Protein AF-A0A926TS58-F1 (afdb_monomer_lite)

Structure (mmCIF, N/CA/C/O backbone):
data_AF-A0A926TS58-F1
#
_entry.id   AF-A0A926TS58-F1
#
loop_
_atom_site.group_PDB
_atom_site.id
_atom_site.type_symbol
_atom_site.label_atom_id
_atom_site.label_alt_id
_atom_site.label_comp_id
_atom_site.labe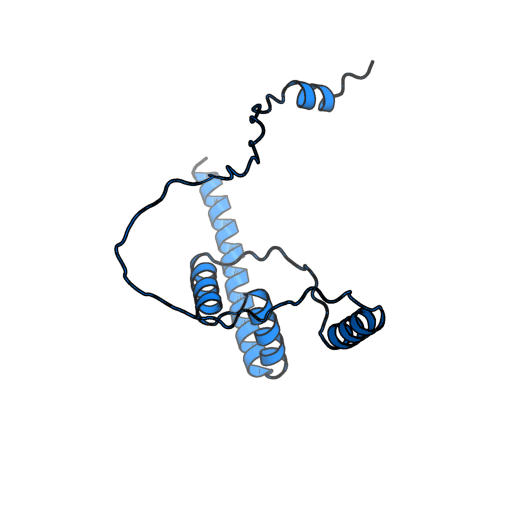l_asym_id
_atom_site.label_entity_id
_atom_site.label_seq_id
_atom_site.pdbx_PDB_ins_code
_atom_site.Cartn_x
_atom_site.Cartn_y
_atom_site.Cartn_z
_atom_site.occupancy
_atom_site.B_iso_or_equiv
_atom_site.auth_seq_id
_atom_site.auth_comp_id
_atom_site.auth_asym_id
_atom_site.auth_atom_id
_atom_site.pdbx_PDB_model_num
ATOM 1 N N . MET A 1 1 ? -1.164 45.182 -27.960 1.00 47.38 1 MET A N 1
ATOM 2 C CA . MET A 1 1 ? -1.627 44.040 -28.774 1.00 47.38 1 MET A CA 1
ATOM 3 C C . MET A 1 1 ? -0.739 42.850 -28.453 1.00 47.38 1 MET A C 1
ATOM 5 O O . MET A 1 1 ? 0.342 42.738 -29.009 1.00 47.38 1 MET A O 1
ATOM 9 N N . SER A 1 2 ? -1.126 42.043 -27.469 1.00 51.88 2 SER A N 1
ATOM 10 C CA . SER A 1 2 ? -0.376 40.856 -27.046 1.00 51.88 2 SER A CA 1
ATOM 11 C C . SER A 1 2 ? -1.211 39.634 -27.388 1.00 51.88 2 SER A C 1
ATOM 13 O O . SER A 1 2 ? -2.118 39.268 -26.645 1.00 51.88 2 SER A O 1
ATOM 15 N N . ASP A 1 3 ? -0.929 39.063 -28.553 1.00 60.56 3 ASP A N 1
ATOM 16 C CA . ASP A 1 3 ? -1.561 37.847 -29.048 1.00 60.56 3 ASP A CA 1
ATOM 17 C C . ASP A 1 3 ? -0.975 36.662 -28.260 1.00 60.56 3 ASP A C 1
ATOM 19 O O . ASP A 1 3 ? 0.087 36.125 -28.583 1.00 60.56 3 ASP A O 1
ATOM 23 N N . SER A 1 4 ? -1.590 36.357 -27.114 1.00 74.50 4 SER A N 1
ATOM 24 C CA . SER A 1 4 ? -1.089 35.357 -26.175 1.00 74.50 4 SER A CA 1
ATOM 25 C C . SER A 1 4 ? -1.332 33.961 -26.734 1.00 74.50 4 SER A C 1
ATOM 27 O O . SER A 1 4 ? -2.444 33.617 -27.132 1.00 74.50 4 SER A O 1
ATOM 29 N N . VAL A 1 5 ? -0.302 33.113 -26.710 1.00 72.50 5 VAL A N 1
ATOM 30 C CA . VAL A 1 5 ? -0.366 31.690 -27.101 1.00 72.50 5 VAL A CA 1
ATOM 31 C C . VAL A 1 5 ? -1.546 30.965 -26.429 1.00 72.50 5 VAL A C 1
ATOM 33 O O . VAL A 1 5 ? -2.135 30.052 -27.007 1.00 72.50 5 VAL A O 1
ATOM 36 N N . LEU A 1 6 ? -1.951 31.418 -25.239 1.00 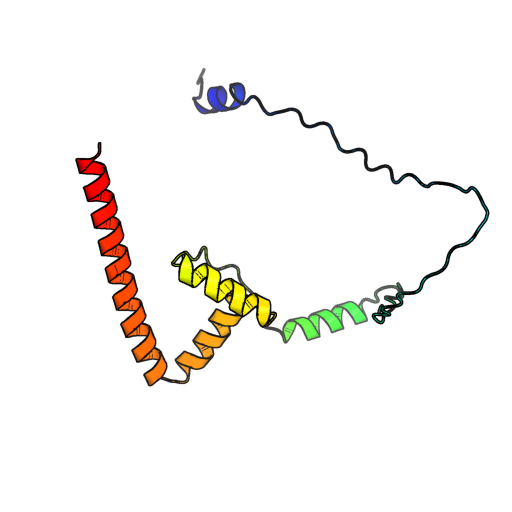71.06 6 LEU A N 1
ATOM 37 C CA . LEU A 1 6 ? -3.101 30.894 -24.505 1.00 71.06 6 LEU A CA 1
ATOM 38 C C . LEU A 1 6 ? -4.447 31.158 -25.198 1.00 71.06 6 LEU A C 1
ATOM 40 O O . LEU A 1 6 ? -5.337 30.309 -25.124 1.00 71.06 6 LEU A O 1
ATOM 44 N N . ASP A 1 7 ? -4.600 32.276 -25.904 1.00 75.75 7 ASP A N 1
ATOM 45 C CA . ASP A 1 7 ? -5.838 32.605 -26.616 1.00 75.75 7 ASP A CA 1
ATOM 46 C C . ASP A 1 7 ? -5.996 31.753 -27.879 1.00 75.75 7 ASP A C 1
ATOM 48 O O . ASP A 1 7 ? -7.089 31.251 -28.152 1.00 75.75 7 ASP A O 1
ATOM 52 N N . ARG A 1 8 ? -4.887 31.433 -28.558 1.00 71.12 8 ARG A N 1
ATOM 53 C CA . ARG A 1 8 ? -4.872 30.477 -29.682 1.00 71.12 8 ARG A CA 1
ATOM 54 C C . ARG A 1 8 ? -5.257 29.061 -29.244 1.00 71.12 8 ARG A C 1
ATOM 56 O O . ARG A 1 8 ? -5.980 28.363 -29.950 1.00 71.12 8 ARG A O 1
ATOM 63 N N . ILE A 1 9 ? -4.840 28.638 -28.048 1.00 70.88 9 ILE A N 1
ATOM 64 C CA . ILE A 1 9 ? -5.210 27.326 -27.485 1.00 70.88 9 ILE A CA 1
ATOM 65 C C . ILE A 1 9 ? -6.698 27.279 -27.103 1.00 70.88 9 ILE A C 1
ATOM 67 O O . ILE A 1 9 ? -7.339 26.236 -27.238 1.00 70.88 9 ILE A O 1
ATOM 71 N N . ARG A 1 10 ? -7.274 28.397 -26.643 1.00 73.56 10 ARG A N 1
ATOM 72 C CA . ARG A 1 10 ? -8.712 28.491 -26.341 1.00 73.56 10 ARG A CA 1
ATOM 73 C C . ARG A 1 10 ? -9.564 28.463 -27.608 1.00 73.56 10 ARG A C 1
ATOM 75 O O . ARG A 1 10 ? -10.586 27.785 -27.606 1.00 73.56 10 ARG A O 1
ATOM 82 N N . GLN A 1 11 ? -9.129 29.140 -28.670 1.00 71.81 11 GLN A N 1
ATOM 83 C CA . GLN A 1 11 ? -9.834 29.180 -29.956 1.00 71.81 11 GLN A CA 1
ATOM 84 C C . GLN A 1 11 ? -9.796 27.835 -30.698 1.00 71.81 11 GLN A C 1
ATOM 86 O O . GLN A 1 11 ? -10.790 27.445 -31.299 1.00 71.81 11 GLN A O 1
ATOM 91 N N . ASN A 1 12 ? -8.704 27.071 -30.582 1.00 66.94 12 ASN A N 1
ATOM 92 C CA . ASN A 1 12 ? -8.567 25.757 -31.226 1.00 66.94 12 ASN A CA 1
ATOM 93 C C . ASN A 1 12 ? -9.264 24.598 -30.482 1.00 66.94 12 ASN A C 1
ATOM 95 O O . ASN A 1 12 ? -9.140 23.440 -30.881 1.00 66.94 12 ASN A O 1
ATOM 99 N N . ARG A 1 13 ? -10.007 24.862 -29.398 1.00 71.62 13 ARG A N 1
ATOM 100 C CA . ARG A 1 13 ? -10.771 23.823 -28.691 1.00 71.62 13 ARG A CA 1
ATOM 101 C C . ARG A 1 13 ? -12.119 23.575 -29.369 1.00 71.62 13 ARG A C 1
ATOM 103 O O . ARG A 1 13 ? -13.117 24.197 -29.021 1.00 71.62 13 ARG A O 1
ATOM 110 N N . GLN A 1 14 ? -12.173 22.581 -30.251 1.00 74.25 14 GLN A N 1
ATOM 111 C CA . GLN A 1 14 ? -13.436 21.968 -30.666 1.00 74.25 14 GLN A CA 1
ATOM 112 C C . GLN A 1 14 ? -13.949 21.065 -29.539 1.00 74.25 14 GLN A C 1
ATOM 114 O O . GLN A 1 14 ? -13.546 19.910 -29.408 1.00 74.25 14 GLN A O 1
ATOM 119 N N . ARG A 1 15 ? -14.793 21.612 -28.658 1.00 71.94 15 ARG A N 1
ATOM 120 C CA . ARG A 1 15 ? -15.488 20.805 -27.649 1.00 71.94 15 ARG A CA 1
ATOM 121 C C . ARG A 1 15 ? -16.679 20.107 -28.314 1.00 71.94 15 ARG A C 1
ATOM 123 O O . ARG A 1 15 ? -17.502 20.805 -28.903 1.00 71.94 15 ARG A O 1
ATOM 130 N N . PRO A 1 16 ? -16.812 18.776 -28.202 1.00 75.06 16 PRO A N 1
ATOM 131 C CA . PRO A 1 16 ? -18.013 18.078 -28.641 1.00 75.06 16 PRO A CA 1
ATOM 132 C C . PRO A 1 16 ? -19.236 18.645 -27.911 1.00 75.06 16 PRO A C 1
ATOM 134 O O . PRO A 1 16 ? -19.244 18.716 -26.679 1.00 75.06 16 PRO A O 1
ATOM 137 N N . ALA A 1 17 ? -20.249 19.074 -28.662 1.00 78.06 17 ALA A N 1
ATOM 138 C CA . ALA A 1 17 ? -21.508 19.536 -28.094 1.00 78.06 17 ALA A CA 1
ATOM 139 C C . ALA A 1 17 ? -22.324 18.313 -27.662 1.00 78.06 17 ALA A C 1
ATOM 141 O O . ALA A 1 17 ? -22.838 17.570 -28.496 1.00 78.06 17 ALA A O 1
ATOM 142 N N . VAL A 1 18 ? -22.392 18.077 -26.352 1.00 79.88 18 VAL A N 1
ATOM 143 C CA . VAL A 1 18 ? -23.194 16.989 -25.786 1.00 79.88 18 VAL A CA 1
ATOM 144 C C . VAL A 1 18 ? -24.613 17.513 -25.555 1.00 79.88 18 VAL A C 1
ATOM 146 O O . VAL A 1 18 ? -24.763 18.522 -24.860 1.00 79.88 18 VAL A O 1
ATOM 149 N N . PRO A 1 19 ? -25.651 16.870 -26.116 1.00 82.44 19 PRO A N 1
ATOM 150 C CA . PRO A 1 19 ? -27.030 17.243 -25.836 1.00 82.44 19 PRO A CA 1
ATOM 151 C C . PRO A 1 19 ? -27.344 17.034 -24.350 1.00 82.44 19 PRO A C 1
ATOM 153 O O . PRO A 1 19 ? -26.907 16.059 -23.734 1.00 82.44 19 PRO A O 1
ATOM 156 N N . ALA A 1 20 ? -28.095 17.967 -23.766 1.00 81.00 20 ALA A N 1
ATOM 157 C CA . ALA A 1 20 ? -28.539 17.857 -22.384 1.00 81.00 20 ALA A CA 1
ATOM 158 C C . ALA A 1 20 ? -29.455 16.633 -22.223 1.00 81.00 20 ALA A C 1
ATOM 160 O O . ALA A 1 20 ? -30.308 16.373 -23.071 1.00 81.00 20 ALA A O 1
ATOM 161 N N . ARG A 1 21 ? -29.264 15.870 -21.141 1.00 79.44 21 ARG A N 1
ATOM 162 C CA . ARG A 1 21 ? -30.147 14.747 -20.808 1.00 79.44 21 ARG A CA 1
ATOM 163 C C . ARG A 1 21 ? -31.515 15.275 -20.399 1.00 79.44 21 ARG A C 1
ATOM 165 O O . ARG A 1 21 ? -31.603 16.123 -19.511 1.00 79.44 21 ARG A O 1
ATOM 172 N N . ASP A 1 22 ? -32.552 14.706 -20.996 1.00 78.06 22 ASP A N 1
ATOM 173 C CA . ASP A 1 22 ? -33.918 14.892 -20.531 1.00 78.06 22 ASP A CA 1
ATOM 174 C C . ASP A 1 22 ? -34.097 14.129 -19.209 1.00 78.06 22 ASP A C 1
ATOM 176 O O . ASP A 1 22 ? -33.883 12.918 -19.149 1.00 78.06 22 ASP A O 1
ATOM 180 N N . ASN A 1 23 ? -34.423 14.845 -18.130 1.00 65.69 23 ASN A N 1
ATOM 181 C CA . ASN A 1 23 ? -34.629 14.275 -16.788 1.00 65.69 23 ASN A CA 1
ATOM 182 C C . ASN A 1 23 ? -36.117 14.037 -16.483 1.00 65.69 23 ASN A C 1
ATOM 184 O O . ASN A 1 23 ? -36.515 13.936 -15.323 1.00 65.69 23 ASN A O 1
ATOM 188 N N . THR A 1 24 ? -36.968 13.973 -17.508 1.00 72.69 24 THR A N 1
ATOM 189 C CA . THR A 1 24 ? -38.396 13.731 -17.313 1.00 72.69 24 THR A CA 1
ATOM 190 C C . THR A 1 24 ? -38.629 12.268 -16.941 1.00 72.69 24 THR A C 1
ATOM 192 O O . THR A 1 24 ? -38.516 11.370 -17.776 1.00 72.69 24 THR A O 1
ATOM 195 N N . LEU A 1 25 ? -38.977 12.026 -15.678 1.00 62.75 25 LEU A N 1
ATOM 196 C CA . LEU A 1 25 ? -39.525 10.752 -15.225 1.00 62.75 25 LEU A CA 1
ATOM 197 C C . LEU A 1 25 ? -40.902 10.580 -15.876 1.00 62.75 25 LEU A C 1
ATOM 199 O O . LEU A 1 25 ? -41.835 11.326 -15.579 1.00 62.75 25 LEU A O 1
ATOM 203 N N . ILE A 1 26 ? -41.031 9.624 -16.796 1.00 61.25 26 ILE A N 1
ATOM 204 C CA . ILE A 1 26 ? -42.325 9.264 -17.378 1.00 61.25 26 ILE A CA 1
ATOM 205 C C . ILE A 1 26 ? -43.173 8.653 -16.256 1.00 61.25 26 ILE A C 1
ATOM 207 O O . ILE A 1 26 ? -43.031 7.474 -15.931 1.00 61.25 26 ILE A O 1
ATOM 211 N N . SER A 1 27 ? -44.073 9.444 -15.673 1.00 59.53 27 SER A N 1
ATOM 212 C CA . SER A 1 27 ? -45.182 8.933 -14.866 1.00 59.53 27 SER A CA 1
ATOM 213 C C . SER A 1 27 ? -46.151 8.212 -15.796 1.00 59.53 27 SER A C 1
ATOM 215 O O . SER A 1 27 ? -47.067 8.808 -16.362 1.00 59.53 27 SER A O 1
ATOM 217 N N . ARG A 1 28 ? -45.912 6.916 -16.007 1.00 51.41 28 ARG A N 1
ATOM 218 C CA . ARG A 1 28 ? -46.810 6.046 -16.764 1.00 51.41 28 ARG A CA 1
ATOM 219 C C . ARG A 1 28 ? -48.084 5.821 -15.951 1.00 51.41 28 ARG A C 1
ATOM 221 O O . ARG A 1 28 ? -48.136 4.946 -15.092 1.00 51.41 28 ARG A O 1
ATOM 228 N N . VAL A 1 29 ? -49.111 6.619 -16.225 1.00 45.53 29 VAL A N 1
ATOM 229 C CA . VAL A 1 29 ? -50.465 6.410 -15.706 1.00 45.53 29 VAL A CA 1
ATOM 230 C C . VAL A 1 29 ? -51.139 5.282 -16.500 1.00 45.53 29 VAL A C 1
ATOM 232 O O . VAL A 1 29 ? -51.390 5.417 -17.690 1.00 45.53 29 VAL A O 1
ATOM 235 N N . GLN A 1 30 ? -51.358 4.173 -15.785 1.00 44.19 30 GLN A N 1
ATOM 236 C CA . GLN A 1 30 ? -52.462 3.199 -15.837 1.00 44.19 30 GLN A CA 1
ATOM 237 C C . GLN A 1 30 ? -52.890 2.567 -17.176 1.00 44.19 30 GLN A C 1
ATOM 239 O O . GLN A 1 30 ? -53.522 3.196 -18.018 1.00 44.19 30 GLN A O 1
ATOM 244 N N . GLN A 1 31 ? -52.737 1.238 -17.245 1.00 34.09 31 GLN A N 1
ATOM 245 C CA . GLN A 1 31 ? -53.719 0.345 -17.873 1.00 34.09 31 GLN A CA 1
ATOM 246 C C . GLN A 1 31 ? -53.806 -0.980 -17.065 1.00 34.09 31 GLN A C 1
ATOM 248 O O . GLN A 1 31 ? -52.753 -1.450 -16.626 1.00 34.09 31 GLN A O 1
ATOM 253 N N . PRO A 1 32 ? -55.009 -1.545 -16.799 1.00 46.00 32 PRO A N 1
ATOM 254 C CA . PRO A 1 32 ? -55.216 -2.629 -15.824 1.00 46.00 32 PRO A CA 1
ATOM 255 C C . PRO A 1 32 ? -55.335 -4.056 -16.424 1.00 46.00 32 PRO A C 1
ATOM 257 O O . PRO A 1 32 ? -55.639 -4.200 -17.604 1.00 46.00 32 PRO A O 1
ATOM 260 N N . GLU A 1 33 ? -55.174 -5.052 -15.526 1.00 36.28 33 GLU A N 1
ATOM 261 C CA . GLU A 1 33 ? -55.465 -6.517 -15.591 1.00 36.28 33 GLU A CA 1
ATOM 262 C C . GLU A 1 33 ? -54.482 -7.424 -16.374 1.00 36.28 33 GLU A C 1
ATOM 264 O O . GLU A 1 33 ? -54.172 -7.139 -17.521 1.00 36.28 33 GLU A O 1
ATOM 269 N N . ALA A 1 34 ? -53.984 -8.596 -15.941 1.00 42.31 34 ALA A N 1
ATOM 270 C CA . ALA A 1 34 ? -53.813 -9.376 -14.697 1.00 42.31 34 ALA A CA 1
ATOM 271 C C . ALA A 1 34 ? -52.891 -10.599 -15.079 1.00 42.31 34 ALA A C 1
ATOM 273 O O . ALA A 1 34 ? -52.357 -10.617 -16.186 1.00 42.31 34 ALA A O 1
ATOM 274 N N . PRO A 1 35 ? -52.705 -11.660 -14.266 1.00 45.53 35 PRO A N 1
ATOM 275 C CA . PRO A 1 35 ? -51.628 -11.863 -13.294 1.00 45.53 35 PRO A CA 1
ATOM 276 C C . PRO A 1 35 ? -50.641 -12.996 -13.665 1.00 45.53 35 PRO A C 1
ATOM 278 O O . PRO A 1 35 ? -51.075 -14.059 -14.099 1.00 45.53 35 PRO A O 1
ATOM 281 N N . GLN A 1 36 ? -49.342 -12.851 -13.366 1.00 39.06 36 GLN A N 1
ATOM 282 C CA . GLN A 1 36 ? -48.456 -14.002 -13.104 1.00 39.06 36 GLN A CA 1
ATOM 283 C C . GLN A 1 36 ? -47.459 -13.671 -11.986 1.00 39.06 36 GLN A C 1
ATOM 285 O O . GLN A 1 36 ? -46.558 -12.850 -12.132 1.00 39.06 36 GLN A O 1
ATOM 290 N N . SER A 1 37 ? -47.697 -14.312 -10.847 1.00 44.06 37 SER A N 1
ATOM 291 C CA . SER A 1 37 ? -46.836 -14.430 -9.673 1.00 44.06 37 SER A CA 1
ATOM 292 C C . SER A 1 37 ? -45.486 -15.060 -10.011 1.00 44.06 37 SER A C 1
ATOM 294 O O . SER A 1 37 ? -45.473 -16.022 -10.772 1.00 44.06 37 SER A O 1
ATOM 296 N N . LEU A 1 38 ? -44.409 -14.609 -9.361 1.00 40.28 38 LEU A N 1
ATOM 297 C CA . LEU A 1 38 ? -43.500 -15.460 -8.579 1.00 40.28 38 LEU A CA 1
ATOM 298 C C . LEU A 1 38 ? -42.612 -14.577 -7.681 1.00 40.28 38 LEU A C 1
ATOM 300 O O . LEU A 1 38 ? -41.951 -13.650 -8.145 1.00 40.28 38 LEU A O 1
ATOM 304 N N . ASP A 1 39 ? -42.659 -14.892 -6.389 1.00 39.88 39 ASP A N 1
ATOM 305 C CA . ASP A 1 39 ? -41.905 -14.315 -5.277 1.00 39.88 39 ASP A CA 1
ATOM 306 C C . ASP A 1 39 ? -40.383 -14.413 -5.440 1.00 39.88 39 ASP A C 1
ATOM 308 O O . ASP A 1 39 ? -39.858 -15.501 -5.669 1.00 39.88 39 ASP A O 1
ATOM 312 N N . VAL A 1 40 ? -39.680 -13.313 -5.147 1.00 41.53 40 VAL A N 1
ATOM 313 C CA . VAL A 1 40 ? -38.446 -13.330 -4.340 1.00 41.53 40 VAL A CA 1
ATOM 314 C C . VAL A 1 40 ? -38.474 -12.094 -3.438 1.00 41.53 40 VAL A C 1
ATOM 316 O O . VAL A 1 40 ? -38.085 -10.996 -3.831 1.00 41.53 40 VAL A O 1
ATOM 319 N N . VAL A 1 41 ? -38.988 -12.278 -2.223 1.00 43.38 41 VAL A N 1
ATOM 320 C CA . VAL A 1 41 ? -38.873 -11.317 -1.124 1.00 43.38 41 VAL A CA 1
ATOM 321 C C . VAL A 1 41 ? -37.516 -11.543 -0.460 1.00 43.38 41 VAL A C 1
ATOM 323 O O . VAL A 1 41 ? -37.350 -12.484 0.309 1.00 43.38 41 VAL A O 1
ATOM 326 N N . GLU A 1 42 ? -36.543 -10.679 -0.745 1.00 43.06 42 GLU A N 1
ATOM 327 C CA . GLU A 1 42 ? -35.409 -10.452 0.155 1.00 43.06 42 GLU A CA 1
ATOM 328 C C . GLU A 1 42 ? -35.667 -9.130 0.883 1.00 43.06 42 GLU A C 1
ATOM 330 O O . GLU A 1 42 ? -35.262 -8.047 0.463 1.00 43.06 42 GLU A O 1
ATOM 335 N N . THR A 1 43 ? -36.441 -9.220 1.964 1.00 38.25 43 THR A N 1
ATOM 336 C CA . THR A 1 43 ? -36.607 -8.154 2.953 1.00 38.25 43 THR A CA 1
ATOM 337 C C . THR A 1 43 ? -35.270 -7.901 3.642 1.00 38.25 43 THR A C 1
ATOM 339 O O . THR A 1 43 ? -34.949 -8.525 4.653 1.00 38.25 43 THR A O 1
ATOM 342 N N . LEU A 1 44 ? -34.501 -6.947 3.124 1.00 45.00 44 LEU A N 1
ATOM 343 C CA . LEU A 1 44 ? -33.682 -6.111 3.992 1.00 45.00 44 LEU A CA 1
ATOM 344 C C . LEU A 1 44 ? -34.647 -5.276 4.845 1.00 45.00 44 LEU A C 1
ATOM 346 O O . LEU A 1 44 ? -35.595 -4.718 4.287 1.00 45.00 44 LEU A O 1
ATOM 350 N N . PRO A 1 45 ? -34.459 -5.163 6.170 1.00 42.09 45 PRO A N 1
ATOM 351 C CA . PRO A 1 45 ? -35.169 -4.148 6.921 1.00 42.09 45 PRO A CA 1
ATOM 352 C C . PRO A 1 45 ? -34.661 -2.791 6.427 1.00 42.09 45 PRO A C 1
ATOM 354 O O . PRO A 1 45 ? -33.604 -2.316 6.839 1.00 42.09 45 PRO A O 1
ATOM 357 N N . GLU A 1 46 ? -35.411 -2.179 5.509 1.00 38.41 46 GLU A N 1
ATOM 358 C CA . GLU A 1 46 ? -35.426 -0.734 5.349 1.00 38.41 46 GLU A CA 1
ATOM 359 C C . GLU A 1 46 ? -35.732 -0.173 6.734 1.00 38.41 46 GLU A C 1
ATOM 361 O O . GLU A 1 46 ? -36.867 -0.216 7.215 1.00 38.41 46 GLU A O 1
ATOM 366 N N . ALA A 1 47 ? -34.689 0.305 7.411 1.00 43.19 47 ALA A N 1
ATOM 367 C CA . ALA A 1 47 ? -34.864 1.238 8.498 1.00 43.19 47 ALA A CA 1
ATOM 368 C C . ALA A 1 47 ? -35.670 2.392 7.906 1.00 43.19 47 ALA A C 1
ATOM 370 O O . ALA A 1 47 ? -35.159 3.176 7.106 1.00 43.19 47 ALA A O 1
ATOM 371 N N . GLN A 1 48 ? -36.958 2.419 8.241 1.00 43.97 48 GLN A N 1
ATOM 372 C CA . GLN A 1 48 ? -37.856 3.516 7.955 1.00 43.97 48 GLN A CA 1
ATOM 373 C C . GLN A 1 48 ? -37.205 4.767 8.527 1.00 43.97 48 GLN A C 1
ATOM 375 O O . GLN A 1 48 ? -37.303 5.050 9.722 1.00 43.97 48 GLN A O 1
ATOM 380 N N . VAL A 1 49 ? -36.522 5.519 7.668 1.00 45.62 49 VAL A N 1
ATOM 381 C CA . VAL A 1 49 ? -36.141 6.892 7.960 1.00 45.62 49 VAL A CA 1
ATOM 382 C C . VAL A 1 49 ? -37.447 7.670 7.874 1.00 45.62 49 VAL A C 1
ATOM 384 O O . VAL A 1 49 ? -37.781 8.283 6.863 1.00 45.62 49 VAL A O 1
ATOM 387 N N . SER A 1 50 ? -38.261 7.540 8.922 1.00 47.91 50 SER A N 1
ATOM 388 C CA . SER A 1 50 ? -39.355 8.457 9.175 1.00 47.91 50 SER A CA 1
ATOM 389 C C . SER A 1 50 ? -38.734 9.843 9.137 1.00 47.91 50 SER A C 1
ATOM 391 O O . SER A 1 50 ? -37.850 10.149 9.937 1.00 47.91 50 SER A O 1
ATOM 393 N N . ALA A 1 51 ? -39.160 10.652 8.171 1.00 49.59 51 ALA A N 1
ATOM 394 C CA . ALA A 1 51 ? -38.818 12.059 8.066 1.00 49.59 51 ALA A CA 1
ATOM 395 C C . ALA A 1 51 ? -39.463 12.817 9.241 1.00 49.59 51 ALA A C 1
ATOM 397 O O . ALA A 1 51 ? -40.428 13.559 9.077 1.00 49.59 51 ALA A O 1
ATOM 398 N N . ALA A 1 52 ? -38.969 12.570 10.452 1.00 56.03 52 ALA A N 1
ATOM 399 C CA . ALA A 1 52 ? -39.194 13.433 11.592 1.00 56.03 52 ALA A CA 1
ATOM 400 C C . ALA A 1 52 ? -38.391 14.724 11.363 1.00 56.03 52 ALA A C 1
ATOM 402 O O . ALA A 1 52 ? -37.294 14.668 10.794 1.00 56.03 52 ALA A O 1
ATOM 403 N N . PRO A 1 53 ? -38.908 15.894 11.770 1.00 54.00 53 PRO A N 1
ATOM 404 C CA . PRO A 1 53 ? -38.141 17.126 11.684 1.00 54.00 53 PRO A CA 1
ATOM 405 C C . PRO A 1 53 ? -36.862 16.954 12.511 1.00 54.00 53 PRO A C 1
ATOM 407 O O . PRO A 1 53 ? -36.935 16.675 13.706 1.00 54.00 53 PRO A O 1
ATOM 410 N N . LEU A 1 54 ? -35.701 17.085 11.862 1.00 61.16 54 LEU A N 1
ATOM 411 C CA . LEU A 1 54 ? -34.391 17.089 12.511 1.00 61.16 54 LEU A CA 1
ATOM 412 C C . LEU A 1 54 ? -34.381 18.233 13.534 1.00 61.16 54 LEU A C 1
ATOM 414 O O . LEU A 1 54 ? -34.278 19.403 13.165 1.00 61.16 54 LEU A O 1
ATOM 418 N N . THR A 1 55 ? -34.569 17.913 14.812 1.00 71.12 55 THR A N 1
ATOM 419 C CA . THR A 1 55 ? -34.435 18.882 15.900 1.00 71.12 55 THR A CA 1
ATOM 420 C C . THR A 1 55 ? -32.954 19.212 16.082 1.00 71.12 55 THR A C 1
ATOM 422 O O . THR A 1 55 ? -32.089 18.375 15.824 1.00 71.12 55 THR A O 1
ATOM 425 N N . ASN A 1 56 ? -32.640 20.437 16.517 1.00 73.06 56 ASN A N 1
ATOM 426 C CA . ASN A 1 56 ? -31.249 20.853 16.748 1.00 73.06 56 ASN A CA 1
ATOM 427 C C . ASN A 1 56 ? -30.512 19.918 17.727 1.00 73.06 56 ASN A C 1
ATOM 429 O O . ASN A 1 56 ? -29.314 19.705 17.563 1.00 73.06 56 ASN A O 1
ATOM 433 N N . ASP A 1 57 ? -31.236 19.304 18.667 1.00 78.81 57 ASP A N 1
ATOM 434 C CA . ASP A 1 57 ? -30.686 18.339 19.625 1.00 78.81 57 ASP A CA 1
ATOM 435 C C . ASP A 1 57 ? -30.129 17.082 18.930 1.00 78.81 57 ASP A C 1
ATOM 437 O O . ASP A 1 57 ? -29.011 16.665 19.215 1.00 78.81 57 ASP A O 1
ATOM 441 N N . ALA A 1 58 ? -30.829 16.545 17.922 1.00 89.06 58 ALA A N 1
ATOM 442 C CA . ALA A 1 58 ? -30.359 15.377 17.170 1.00 89.06 58 ALA A CA 1
ATOM 443 C C . ALA A 1 58 ? -29.083 15.668 16.355 1.00 89.06 58 ALA A C 1
ATOM 445 O O . ALA A 1 58 ? -28.277 14.7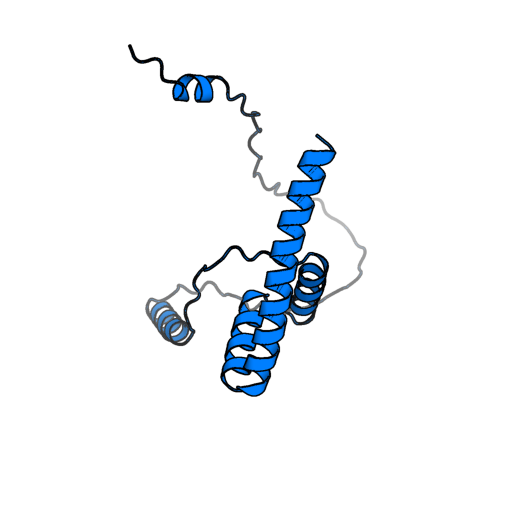76 16.101 1.00 89.06 58 ALA A O 1
ATOM 446 N N . LEU A 1 59 ? -28.888 16.919 15.929 1.00 89.06 59 LEU A N 1
ATOM 447 C CA . LEU A 1 59 ? -27.707 17.336 15.175 1.00 89.06 59 LEU A CA 1
ATOM 448 C C . LEU A 1 59 ? -26.474 17.422 16.090 1.00 89.06 59 LEU A C 1
ATOM 450 O O . LEU A 1 59 ? -25.391 16.970 15.713 1.00 89.06 59 LEU A O 1
ATOM 454 N N . GLU A 1 60 ? -26.634 17.971 17.293 1.00 90.88 60 GLU A N 1
ATOM 455 C CA . GLU A 1 60 ? -25.551 18.048 18.278 1.00 90.88 60 GLU A CA 1
ATOM 456 C C . GLU A 1 60 ? -25.141 16.660 18.793 1.00 90.88 60 GLU A C 1
ATOM 458 O O . GLU A 1 60 ? -23.942 16.386 18.888 1.00 90.88 60 GLU A O 1
ATOM 463 N N . ASP A 1 61 ? -26.094 15.745 18.991 1.00 91.69 61 ASP A N 1
ATOM 464 C CA . ASP A 1 61 ? -25.799 14.351 19.346 1.00 91.69 61 ASP A CA 1
ATOM 465 C C . ASP A 1 61 ? -24.968 13.645 18.255 1.00 91.69 61 ASP A C 1
ATOM 467 O O . ASP A 1 61 ? -23.944 13.020 18.549 1.00 91.69 61 ASP A O 1
ATOM 471 N N . LEU A 1 62 ? -25.328 13.817 16.976 1.00 92.81 62 LEU A N 1
ATOM 472 C CA . LEU A 1 62 ? -24.575 13.253 15.845 1.00 92.81 62 LEU A CA 1
ATOM 473 C C . LEU A 1 62 ? -23.158 13.833 15.729 1.00 92.81 62 LEU A C 1
ATOM 475 O O . LEU A 1 62 ? -22.211 13.101 15.435 1.00 92.81 62 LEU A O 1
ATOM 479 N N . LYS A 1 63 ? -22.977 15.138 15.976 1.00 91.94 63 LYS A N 1
ATOM 480 C CA . LYS A 1 63 ? -21.642 15.760 16.024 1.00 91.94 63 LYS A CA 1
ATOM 481 C C . LYS A 1 63 ? -20.803 15.203 17.172 1.00 91.94 63 LYS A C 1
ATOM 483 O O . LYS A 1 63 ? -19.611 14.955 16.985 1.00 91.94 63 LYS A O 1
ATOM 488 N N . ALA A 1 64 ? -21.410 15.003 18.342 1.00 92.50 64 ALA A N 1
ATOM 489 C CA . ALA A 1 64 ? -20.732 14.452 19.508 1.00 92.50 64 ALA A CA 1
ATOM 490 C C . ALA A 1 64 ? -20.296 12.993 19.289 1.00 92.50 64 ALA A C 1
ATOM 492 O O . ALA A 1 64 ? -19.238 12.588 19.771 1.00 92.50 64 ALA A O 1
ATOM 493 N N . GLU A 1 65 ? -21.074 12.198 18.550 1.00 92.50 65 GLU A N 1
ATOM 494 C CA . GLU A 1 65 ? -20.668 10.851 18.139 1.00 92.50 65 GLU A CA 1
ATOM 495 C C . GLU A 1 65 ? -19.570 10.863 17.079 1.00 92.50 65 GLU A C 1
ATOM 497 O O . GLU A 1 65 ? -18.581 10.143 17.225 1.00 92.50 65 GLU A O 1
ATOM 502 N N . LEU A 1 66 ? -19.694 11.716 16.059 1.00 89.38 66 LEU A N 1
ATOM 503 C CA . LEU A 1 66 ? -18.687 11.847 15.009 1.00 89.38 66 LEU A CA 1
ATOM 504 C C . LEU A 1 66 ? -17.320 12.244 15.581 1.00 89.38 66 LEU A C 1
ATOM 506 O O . LEU A 1 66 ? -16.307 11.697 15.160 1.00 89.38 66 LEU A O 1
ATOM 510 N N . ALA A 1 67 ? -17.289 13.120 16.589 1.00 92.19 67 ALA A N 1
ATOM 511 C CA . ALA A 1 67 ? -16.059 13.547 17.259 1.00 92.19 67 ALA A CA 1
ATOM 512 C C . ALA A 1 67 ? -15.284 12.405 17.951 1.00 92.19 67 ALA A C 1
ATOM 514 O O . ALA A 1 67 ? -14.113 12.575 18.290 1.00 92.19 67 ALA A O 1
ATOM 515 N N . LYS A 1 68 ? -15.909 11.240 18.174 1.00 95.50 68 LYS A N 1
ATOM 516 C CA . LYS A 1 68 ? -15.244 10.047 18.728 1.00 95.50 68 LYS A CA 1
ATOM 517 C C . L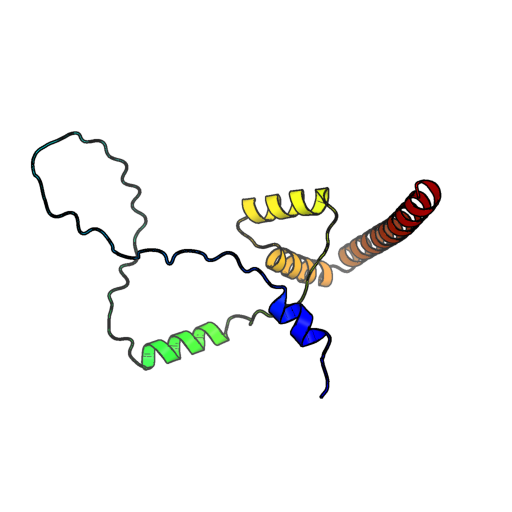YS A 1 68 ? -14.498 9.248 17.656 1.00 95.50 68 LYS A C 1
ATOM 519 O O . LYS A 1 68 ? -13.657 8.418 17.998 1.00 95.50 68 LYS A O 1
ATOM 524 N N . ILE A 1 69 ? -14.823 9.456 16.380 1.00 93.25 69 ILE A N 1
ATOM 525 C CA . ILE A 1 69 ? -14.261 8.719 15.249 1.00 93.25 69 ILE A CA 1
ATOM 526 C C . ILE A 1 69 ? -13.083 9.524 14.679 1.00 93.25 69 ILE A C 1
ATOM 528 O O . ILE A 1 69 ? -13.237 10.718 14.422 1.00 93.25 69 ILE A O 1
ATOM 532 N N . PRO A 1 70 ? -11.906 8.908 14.459 1.00 91.19 70 PRO A N 1
ATOM 533 C CA . PRO A 1 70 ? -10.774 9.601 13.855 1.00 91.19 70 PRO A CA 1
ATOM 534 C C . PRO A 1 70 ? -11.111 10.170 12.472 1.00 91.19 70 PRO A C 1
ATOM 536 O O . PRO A 1 70 ? -11.676 9.479 11.623 1.00 91.19 70 PRO A O 1
ATOM 539 N N . GLU A 1 71 ? -10.725 11.422 12.228 1.00 91.31 71 GLU A N 1
ATOM 540 C CA . GLU A 1 71 ? -10.905 12.062 10.925 1.00 91.31 71 GLU A CA 1
ATOM 541 C C . GLU A 1 71 ? -9.958 11.475 9.867 1.00 91.31 71 GLU A C 1
ATOM 543 O O . GLU A 1 71 ? -8.780 11.213 10.121 1.00 91.31 71 GLU A O 1
ATOM 548 N N . THR A 1 72 ? -10.459 11.321 8.640 1.00 89.19 72 THR A N 1
ATOM 549 C CA . THR A 1 72 ? -9.689 10.784 7.509 1.00 89.19 72 THR A CA 1
ATOM 550 C C . THR A 1 72 ? -9.150 11.898 6.612 1.00 89.19 72 THR A C 1
ATOM 552 O O . THR A 1 72 ? -9.900 12.793 6.223 1.00 89.19 72 THR A O 1
ATOM 555 N N . ASN A 1 73 ? -7.887 11.798 6.186 1.00 86.69 73 ASN A N 1
ATOM 556 C CA . ASN A 1 73 ? -7.253 12.749 5.267 1.00 86.69 73 ASN A CA 1
ATOM 557 C C . ASN A 1 73 ? -6.817 12.077 3.959 1.00 86.69 73 ASN A C 1
ATOM 559 O O . ASN A 1 73 ? -6.283 10.970 3.952 1.00 86.69 73 ASN A O 1
ATOM 563 N N . ARG A 1 74 ? -6.979 12.773 2.826 1.00 83.88 74 ARG A N 1
ATOM 564 C CA . ARG A 1 74 ? -6.482 12.292 1.525 1.00 83.88 74 ARG A CA 1
ATOM 565 C C . ARG A 1 74 ? -4.982 12.552 1.416 1.00 83.88 74 ARG A C 1
ATOM 567 O O . ARG A 1 74 ? -4.581 13.705 1.286 1.00 83.88 74 ARG A O 1
ATOM 574 N N . HIS A 1 75 ? -4.163 11.500 1.444 1.00 68.31 75 HIS A N 1
ATOM 575 C CA . HIS A 1 75 ? -2.709 11.669 1.518 1.00 68.31 75 HIS A CA 1
ATOM 576 C C . HIS A 1 75 ? -1.919 11.309 0.248 1.00 68.31 75 HIS A C 1
ATOM 578 O O . HIS A 1 75 ? -0.873 11.916 0.031 1.00 68.31 75 HIS A O 1
ATOM 584 N N . SER A 1 76 ? -2.333 10.364 -0.613 1.00 71.12 76 SER A N 1
ATOM 585 C CA . SER A 1 76 ? -1.395 9.924 -1.666 1.00 71.12 76 SER A CA 1
ATOM 586 C C . SER A 1 76 ? -1.979 9.274 -2.922 1.00 71.12 76 SER A C 1
ATOM 588 O O . SER A 1 76 ? -3.013 8.616 -2.901 1.00 71.12 76 SER A O 1
ATOM 590 N N . ALA A 1 77 ? -1.237 9.445 -4.023 1.00 84.25 77 ALA A N 1
ATOM 591 C CA . ALA A 1 77 ? -1.331 8.641 -5.236 1.00 84.25 77 ALA A CA 1
ATOM 592 C C . ALA A 1 77 ? -0.260 7.535 -5.174 1.00 84.25 77 ALA A C 1
ATOM 594 O O . ALA A 1 77 ? 0.891 7.744 -5.562 1.00 84.25 77 ALA A O 1
ATOM 595 N N . ILE A 1 78 ? -0.618 6.375 -4.618 1.00 89.19 78 ILE A N 1
ATOM 596 C CA . ILE A 1 78 ? 0.292 5.229 -4.461 1.00 89.19 78 ILE A CA 1
ATOM 597 C C . ILE A 1 78 ? 0.368 4.448 -5.775 1.00 89.19 78 ILE A C 1
ATOM 599 O O . ILE A 1 78 ? -0.654 4.144 -6.384 1.00 89.19 78 ILE A O 1
ATOM 603 N N . VAL A 1 79 ? 1.584 4.084 -6.198 1.00 93.06 79 VAL A N 1
ATOM 604 C CA . VAL A 1 79 ? 1.812 3.230 -7.375 1.00 93.06 79 VAL A CA 1
ATOM 605 C C . VAL A 1 79 ? 2.387 1.882 -6.944 1.00 93.06 79 VAL A C 1
ATOM 607 O O . VAL A 1 79 ? 3.505 1.788 -6.413 1.00 93.06 79 VAL A O 1
ATOM 610 N N . LEU A 1 80 ? 1.618 0.827 -7.203 1.00 94.31 80 LEU A N 1
ATOM 611 C CA . LEU A 1 80 ? 1.942 -0.554 -6.864 1.00 94.31 80 LEU A CA 1
ATOM 612 C C . LEU A 1 80 ? 2.404 -1.348 -8.094 1.00 94.31 80 LEU A C 1
ATOM 614 O O . LEU A 1 80 ? 2.249 -0.935 -9.242 1.00 94.31 80 LEU A O 1
ATOM 618 N N . GLU A 1 81 ? 3.025 -2.498 -7.841 1.00 95.12 81 GLU A N 1
ATOM 619 C CA . GLU A 1 81 ? 3.310 -3.478 -8.891 1.00 95.12 81 GLU A CA 1
ATOM 620 C C . GLU A 1 81 ? 2.001 -4.116 -9.355 1.00 95.12 81 GLU A C 1
ATOM 622 O O . GLU A 1 81 ? 1.144 -4.406 -8.529 1.00 95.12 81 GLU A O 1
ATOM 627 N N . LYS A 1 82 ? 1.854 -4.365 -10.660 1.00 95.25 82 LYS A N 1
ATOM 628 C CA . LYS A 1 82 ? 0.578 -4.780 -11.267 1.00 95.25 82 LYS A CA 1
ATOM 629 C C . LYS A 1 82 ? -0.052 -6.006 -10.596 1.00 95.25 82 LYS A C 1
ATOM 631 O O . LYS A 1 82 ? -1.240 -6.003 -10.303 1.00 95.25 82 LYS A O 1
ATOM 636 N N . GLU A 1 83 ? 0.734 -7.049 -10.351 1.00 96.38 83 GLU A N 1
ATOM 637 C CA . GLU A 1 83 ? 0.236 -8.285 -9.730 1.00 96.38 83 GLU A CA 1
ATOM 638 C C . GLU A 1 83 ? -0.107 -8.083 -8.249 1.00 96.38 83 GLU A C 1
ATOM 640 O O . GLU A 1 83 ? -1.101 -8.617 -7.748 1.00 96.38 83 GLU A O 1
ATOM 645 N N . LEU A 1 84 ? 0.684 -7.264 -7.550 1.00 95.88 84 LEU A N 1
ATOM 646 C CA . LEU A 1 84 ? 0.438 -6.935 -6.151 1.00 95.88 84 LEU A CA 1
ATOM 647 C C . LEU A 1 84 ? -0.822 -6.076 -5.998 1.00 95.88 84 LEU A C 1
ATOM 649 O O . LEU A 1 84 ? -1.626 -6.335 -5.116 1.00 95.88 84 LEU A O 1
ATOM 653 N N . ASP A 1 85 ? -1.026 -5.104 -6.885 1.00 95.88 85 ASP A N 1
ATOM 654 C CA . ASP A 1 85 ? -2.224 -4.264 -6.937 1.00 95.88 85 ASP A CA 1
ATOM 655 C C . ASP A 1 85 ? -3.494 -5.099 -7.137 1.00 95.88 85 ASP A C 1
ATOM 657 O O . ASP A 1 85 ? -4.459 -4.974 -6.384 1.00 95.88 85 ASP A O 1
ATOM 661 N N . GLN A 1 86 ? -3.472 -6.021 -8.103 1.00 97.06 86 GLN A N 1
ATOM 662 C CA . GLN A 1 86 ? -4.609 -6.893 -8.396 1.00 97.06 86 GLN A CA 1
ATOM 663 C C . GLN A 1 86 ? -4.940 -7.830 -7.231 1.00 97.06 86 GLN A C 1
ATOM 665 O O . GLN A 1 86 ? -6.106 -7.964 -6.853 1.00 97.06 86 GLN A O 1
ATOM 670 N N . SER A 1 87 ? -3.921 -8.479 -6.662 1.00 98.00 87 SER A N 1
ATOM 671 C CA . SER A 1 87 ? -4.102 -9.401 -5.537 1.00 98.00 87 SER A CA 1
ATOM 672 C C . SER A 1 87 ? -4.558 -8.676 -4.270 1.00 98.00 87 SER A C 1
ATOM 674 O O . SER A 1 87 ? -5.513 -9.125 -3.637 1.00 98.00 87 SER A O 1
ATOM 676 N N . LEU A 1 88 ? -3.959 -7.526 -3.946 1.00 96.88 88 LEU A N 1
ATOM 677 C CA . LEU A 1 88 ? -4.340 -6.708 -2.795 1.00 96.88 88 LEU A CA 1
ATOM 678 C C . LEU A 1 88 ? -5.762 -6.157 -2.941 1.00 96.88 88 LEU A C 1
ATOM 680 O O . LEU A 1 88 ? -6.563 -6.280 -2.018 1.00 96.88 88 LEU A O 1
ATOM 684 N N . THR A 1 89 ? -6.114 -5.628 -4.116 1.00 96.31 89 THR A N 1
ATOM 685 C CA . THR A 1 89 ? -7.470 -5.130 -4.402 1.00 96.31 89 THR A CA 1
ATOM 686 C C . THR A 1 89 ? -8.512 -6.228 -4.222 1.00 96.31 89 THR A C 1
ATOM 688 O O . THR A 1 89 ? -9.550 -6.008 -3.595 1.00 96.31 89 THR A O 1
ATOM 691 N N . ARG A 1 90 ? -8.240 -7.431 -4.745 1.00 98.25 90 ARG A N 1
ATOM 692 C CA . ARG A 1 90 ? -9.132 -8.582 -4.579 1.00 98.25 90 ARG A CA 1
ATOM 693 C C . ARG A 1 90 ? -9.270 -8.968 -3.109 1.00 98.25 90 ARG A C 1
ATOM 695 O O . ARG A 1 90 ? -10.391 -9.091 -2.630 1.00 98.25 90 ARG A O 1
ATOM 702 N N . TYR A 1 91 ? -8.153 -9.086 -2.396 1.00 98.25 91 TYR A N 1
ATOM 703 C CA . TYR A 1 91 ? -8.150 -9.417 -0.976 1.00 98.25 91 TYR A CA 1
ATOM 704 C C . TYR A 1 91 ? -8.981 -8.422 -0.153 1.00 98.25 91 TYR A C 1
ATOM 706 O O . TYR A 1 91 ? -9.839 -8.827 0.629 1.00 98.25 91 TYR A O 1
ATOM 714 N N . CYS A 1 92 ? -8.790 -7.120 -0.362 1.00 98.00 92 CYS A N 1
ATOM 715 C CA . CYS A 1 92 ? -9.557 -6.081 0.322 1.00 98.00 92 CYS A CA 1
ATOM 716 C C . CYS A 1 92 ? -11.056 -6.156 -0.014 1.00 98.00 92 CYS A C 1
ATOM 718 O O . CYS A 1 92 ? -11.894 -6.103 0.887 1.00 98.00 92 CYS A O 1
ATOM 720 N N . LYS A 1 93 ? -11.406 -6.366 -1.291 1.00 97.81 93 LYS A N 1
ATOM 721 C CA . LYS A 1 93 ? -12.800 -6.511 -1.737 1.00 97.81 93 LYS A CA 1
ATOM 722 C C . LYS A 1 93 ? -13.498 -7.708 -1.092 1.00 97.81 93 LYS A C 1
ATOM 724 O O . LYS A 1 93 ? -14.642 -7.569 -0.649 1.00 97.81 93 LYS A O 1
ATOM 729 N N . ASP A 1 94 ? -12.821 -8.852 -1.050 1.00 98.50 94 ASP A N 1
ATOM 730 C CA . ASP A 1 94 ? -13.347 -10.095 -0.484 1.00 98.50 94 ASP A CA 1
ATOM 731 C C . ASP A 1 94 ? -13.584 -9.946 1.032 1.00 98.50 94 ASP A C 1
ATOM 733 O O . ASP A 1 94 ? -14.577 -10.446 1.554 1.00 98.50 94 ASP A O 1
ATOM 737 N N . ASN A 1 95 ? -12.747 -9.156 1.716 1.00 98.19 95 ASN A N 1
ATOM 738 C CA . ASN A 1 95 ? -12.857 -8.865 3.150 1.00 98.19 95 ASN A CA 1
ATOM 739 C C . ASN A 1 95 ? -13.659 -7.594 3.489 1.00 98.19 95 ASN A C 1
ATOM 741 O O . ASN A 1 95 ? -13.710 -7.205 4.651 1.00 98.19 95 ASN A O 1
ATOM 745 N N . ARG A 1 96 ? -14.291 -6.938 2.503 1.00 97.81 96 ARG A N 1
ATOM 746 C CA . ARG A 1 96 ? -15.099 -5.714 2.698 1.00 97.81 96 ARG A CA 1
ATOM 747 C C . ARG A 1 96 ? -14.347 -4.551 3.365 1.00 97.81 96 ARG A C 1
ATOM 749 O O . ARG A 1 96 ? -14.944 -3.762 4.089 1.00 97.81 96 ARG A O 1
ATOM 756 N N . ILE A 1 97 ? -13.057 -4.411 3.073 1.00 97.75 97 ILE A N 1
ATOM 757 C CA . ILE A 1 97 ? -12.219 -3.293 3.530 1.00 97.75 97 ILE A CA 1
ATOM 758 C C . ILE A 1 97 ? -11.639 -2.537 2.335 1.00 97.75 97 ILE A C 1
ATOM 760 O O . ILE A 1 97 ? -11.581 -3.065 1.223 1.00 97.75 97 ILE A O 1
ATOM 764 N N . THR A 1 98 ? -11.194 -1.300 2.552 1.00 94.44 98 THR A N 1
ATOM 765 C CA . THR A 1 98 ? -10.439 -0.557 1.536 1.00 94.44 98 THR A CA 1
ATOM 766 C C . THR A 1 98 ? -8.937 -0.759 1.722 1.00 94.44 98 THR A C 1
ATOM 768 O O . THR A 1 98 ? -8.476 -1.228 2.768 1.00 94.44 98 THR A O 1
ATOM 771 N N . ILE A 1 99 ? -8.159 -0.430 0.691 1.00 93.81 99 ILE A N 1
ATOM 772 C CA . ILE A 1 99 ? -6.699 -0.564 0.735 1.00 93.81 99 ILE A CA 1
ATOM 773 C C . ILE A 1 99 ? -6.111 0.412 1.761 1.00 93.81 99 ILE A C 1
ATOM 775 O O . ILE A 1 99 ? -5.173 0.059 2.466 1.00 93.81 99 ILE A O 1
ATOM 779 N N . GLU A 1 100 ? -6.683 1.609 1.889 1.00 93.38 100 GLU A N 1
ATOM 780 C CA . GLU A 1 100 ? -6.275 2.616 2.871 1.00 93.38 100 GLU A CA 1
ATOM 781 C C . GLU A 1 100 ? -6.404 2.075 4.297 1.00 93.38 100 GLU A C 1
ATOM 783 O O . GLU A 1 100 ? -5.418 2.049 5.030 1.00 93.38 100 GLU A O 1
ATOM 788 N N . VAL A 1 101 ? -7.576 1.534 4.648 1.00 95.12 101 VAL A N 1
ATOM 789 C CA . VAL A 1 101 ? -7.828 0.948 5.975 1.00 95.12 101 VAL A CA 1
ATOM 790 C C . VAL A 1 101 ? -6.914 -0.253 6.229 1.00 95.12 101 VAL A C 1
ATOM 792 O O . VAL A 1 101 ? -6.395 -0.428 7.331 1.00 95.12 101 VAL A O 1
ATOM 795 N N . PHE A 1 102 ? -6.666 -1.077 5.206 1.00 96.31 102 PHE A N 1
ATOM 796 C CA . PHE A 1 102 ? -5.718 -2.184 5.322 1.00 96.31 102 PHE A CA 1
ATOM 797 C C . PHE A 1 102 ? -4.294 -1.693 5.617 1.00 96.31 102 PHE A C 1
ATOM 799 O O . PHE A 1 102 ? -3.617 -2.261 6.472 1.00 96.31 102 PHE A O 1
ATOM 806 N N . LEU A 1 103 ? -3.836 -0.635 4.941 1.00 94.81 103 LEU A N 1
ATOM 807 C CA . LEU A 1 103 ? -2.516 -0.046 5.166 1.00 94.81 103 LEU A CA 1
ATOM 808 C C . LEU A 1 103 ? -2.398 0.583 6.559 1.00 94.81 103 LEU A C 1
ATOM 810 O O . LEU A 1 103 ? -1.372 0.398 7.210 1.00 94.81 103 LEU A O 1
ATOM 814 N N . GLU A 1 104 ? -3.436 1.272 7.036 1.00 94.69 104 GLU A N 1
ATOM 815 C CA . GLU A 1 104 ? -3.495 1.815 8.399 1.00 94.69 104 GLU A CA 1
ATOM 816 C C . GLU A 1 104 ? -3.372 0.698 9.442 1.00 94.69 104 GLU A C 1
ATOM 818 O O . GLU A 1 104 ? -2.510 0.751 10.322 1.00 94.69 104 GLU A O 1
ATOM 823 N N . ALA A 1 105 ? -4.172 -0.362 9.299 1.00 96.56 105 ALA A N 1
ATOM 824 C CA . ALA A 1 105 ? -4.131 -1.514 10.193 1.00 96.56 105 ALA A CA 1
ATOM 825 C C . ALA A 1 105 ? -2.772 -2.233 10.148 1.00 96.56 105 ALA A C 1
ATOM 827 O O . ALA A 1 105 ? -2.210 -2.573 11.192 1.00 96.56 105 ALA A O 1
ATOM 828 N N . ALA A 1 106 ? -2.208 -2.428 8.951 1.00 96.31 106 ALA A N 1
ATOM 829 C CA . ALA A 1 106 ? -0.897 -3.043 8.773 1.00 96.31 106 ALA A CA 1
ATOM 830 C C . ALA A 1 106 ? 0.217 -2.201 9.413 1.00 96.31 106 ALA A C 1
ATOM 832 O O . ALA A 1 106 ? 1.106 -2.750 10.067 1.00 96.31 106 ALA A O 1
ATOM 833 N N . TRP A 1 107 ? 0.161 -0.873 9.280 1.00 96.50 107 TRP A N 1
ATOM 834 C CA . TRP A 1 107 ? 1.106 0.031 9.930 1.00 96.50 107 TRP A CA 1
ATOM 835 C C . TRP A 1 107 ? 1.037 -0.086 11.453 1.00 96.50 107 TRP A C 1
ATOM 837 O O . TRP A 1 107 ? 2.058 -0.332 12.090 1.00 96.50 107 TRP A O 1
ATOM 847 N N . VAL A 1 108 ? -0.158 0.015 12.042 1.00 97.19 108 VAL A N 1
ATOM 848 C CA . VAL A 1 108 ? -0.337 -0.096 13.500 1.00 97.19 108 VAL A CA 1
ATOM 849 C C . VAL A 1 108 ? 0.171 -1.446 14.011 1.00 97.19 108 VAL A C 1
ATOM 851 O O . VAL A 1 108 ? 0.908 -1.498 14.997 1.00 97.19 108 VAL A O 1
ATOM 854 N N . HIS A 1 109 ? -0.160 -2.534 13.312 1.00 96.94 109 HIS A N 1
ATOM 855 C CA . HIS A 1 109 ? 0.261 -3.880 13.692 1.00 96.94 109 HIS A CA 1
ATOM 856 C C . HIS A 1 109 ? 1.782 -4.068 13.631 1.00 96.94 109 HIS A C 1
ATOM 858 O O . HIS A 1 109 ? 2.386 -4.647 14.532 1.00 96.94 109 HIS A O 1
ATOM 864 N N . THR A 1 110 ? 2.422 -3.582 12.570 1.00 97.19 110 THR A N 1
ATOM 865 C CA . THR A 1 110 ? 3.869 -3.747 12.370 1.00 97.19 110 THR A CA 1
ATOM 866 C C . THR A 1 110 ? 4.671 -2.811 13.260 1.00 97.19 110 THR A C 1
ATOM 868 O O . THR A 1 110 ? 5.723 -3.198 13.757 1.00 97.19 110 THR A O 1
ATOM 871 N N . ASN A 1 111 ? 4.149 -1.621 13.555 1.00 96.75 111 ASN A N 1
ATOM 872 C CA . ASN A 1 111 ? 4.758 -0.694 14.501 1.00 96.75 111 ASN A CA 1
ATOM 873 C C . ASN A 1 111 ? 4.791 -1.258 15.934 1.00 96.75 111 ASN A C 1
ATOM 875 O O . ASN A 1 111 ? 5.727 -0.985 16.680 1.00 96.75 111 ASN A O 1
ATOM 879 N N . ALA A 1 112 ? 3.816 -2.092 16.309 1.00 96.81 112 ALA A N 1
ATOM 880 C CA . ALA A 1 112 ? 3.829 -2.814 17.582 1.00 96.81 112 ALA A CA 1
ATOM 881 C C . ALA A 1 112 ? 4.799 -4.017 17.602 1.00 96.81 112 ALA A C 1
ATOM 883 O O . ALA A 1 112 ? 5.123 -4.521 18.675 1.00 96.81 112 ALA A O 1
ATOM 884 N N . ASN A 1 113 ? 5.281 -4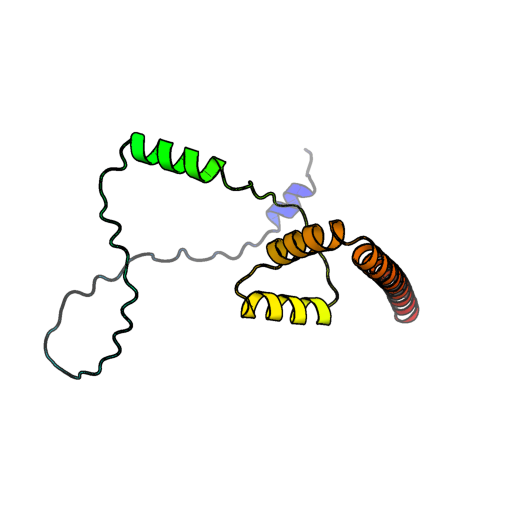.467 16.437 1.00 97.56 113 ASN A N 1
ATOM 885 C CA . ASN A 1 113 ? 6.076 -5.683 16.263 1.00 97.56 113 ASN A CA 1
ATOM 886 C C . ASN A 1 113 ? 7.417 -5.376 15.559 1.00 97.56 113 ASN A C 1
ATOM 888 O O . ASN A 1 113 ? 7.513 -5.512 14.335 1.00 97.56 113 ASN A O 1
ATOM 892 N N . PRO A 1 114 ? 8.493 -5.036 16.302 1.00 96.31 114 PRO A N 1
ATOM 893 C CA . PRO A 1 114 ? 9.759 -4.571 15.720 1.00 96.31 114 PRO A CA 1
ATOM 894 C C . PRO A 1 114 ? 10.385 -5.539 14.711 1.00 96.31 114 PRO A C 1
ATOM 896 O O . PRO A 1 114 ? 10.899 -5.115 13.680 1.00 96.31 114 PRO A O 1
ATOM 899 N N . LYS A 1 115 ? 10.293 -6.848 14.973 1.00 97.38 115 LYS A N 1
ATOM 900 C CA . LYS A 1 115 ? 10.804 -7.881 14.064 1.00 97.38 115 LYS A CA 1
ATOM 901 C C . LYS A 1 115 ? 10.070 -7.878 12.719 1.00 97.38 115 LYS A C 1
ATOM 903 O O . LYS A 1 115 ? 10.707 -7.895 11.672 1.00 97.38 115 LYS A O 1
ATOM 908 N N . ALA A 1 116 ? 8.738 -7.806 12.745 1.00 96.25 116 ALA A N 1
ATOM 909 C CA . ALA A 1 116 ? 7.936 -7.732 11.525 1.00 96.25 116 ALA A CA 1
ATOM 910 C C . ALA A 1 116 ? 8.237 -6.441 10.744 1.00 96.25 116 ALA A C 1
ATOM 912 O O . ALA A 1 116 ? 8.345 -6.467 9.520 1.00 96.25 116 ALA A O 1
ATOM 913 N N . MET A 1 117 ? 8.435 -5.318 11.446 1.00 97.75 117 MET A N 1
ATOM 914 C CA . MET A 1 117 ? 8.847 -4.057 10.824 1.00 97.75 117 MET A CA 1
ATOM 915 C C . MET A 1 117 ? 10.210 -4.175 10.123 1.00 97.75 117 MET A C 1
ATOM 917 O O . MET A 1 117 ? 10.366 -3.700 8.999 1.00 97.75 117 MET A O 1
ATOM 921 N N . GLU A 1 118 ? 11.193 -4.831 10.741 1.00 97.94 118 GLU A N 1
ATOM 922 C CA . GLU A 1 118 ? 12.515 -5.041 10.138 1.00 97.94 118 GLU A CA 1
ATOM 923 C C . GLU A 1 118 ? 12.453 -5.911 8.871 1.00 97.94 118 GLU A C 1
ATOM 925 O O . GLU A 1 118 ? 13.053 -5.566 7.844 1.00 97.94 118 GLU A O 1
ATOM 930 N N . GLU A 1 119 ? 11.681 -6.999 8.909 1.00 98.06 119 GLU A N 1
ATOM 931 C CA . GLU A 1 119 ? 11.443 -7.873 7.753 1.00 98.06 119 GLU A CA 1
ATOM 932 C C . GLU A 1 119 ? 10.795 -7.092 6.596 1.00 98.06 119 GLU A C 1
ATOM 934 O O . GLU A 1 119 ? 11.275 -7.136 5.456 1.00 98.06 119 GLU A O 1
ATOM 939 N N . ILE A 1 120 ? 9.770 -6.287 6.895 1.00 97.81 120 ILE A N 1
ATOM 940 C CA . ILE A 1 120 ? 9.090 -5.431 5.914 1.00 97.81 120 ILE A CA 1
ATOM 941 C C . ILE A 1 120 ? 10.043 -4.390 5.328 1.00 97.81 120 ILE A C 1
ATOM 943 O O . ILE A 1 120 ? 10.072 -4.205 4.111 1.00 97.81 120 ILE A O 1
ATOM 947 N N . LEU A 1 121 ? 10.846 -3.715 6.154 1.00 98.19 121 LEU A N 1
ATOM 948 C CA . LEU A 1 121 ? 11.799 -2.708 5.682 1.00 98.19 121 LEU A CA 1
ATOM 949 C C . LEU A 1 121 ? 12.870 -3.312 4.772 1.00 98.19 121 LEU A C 1
ATOM 951 O O . LEU A 1 121 ? 13.285 -2.675 3.799 1.00 98.19 121 LEU A O 1
ATOM 955 N N . THR A 1 122 ? 13.310 -4.531 5.069 1.00 98.44 122 THR A N 1
ATOM 956 C CA . THR A 1 122 ? 14.283 -5.254 4.246 1.00 98.44 122 THR A CA 1
ATOM 957 C C . THR A 1 122 ? 13.707 -5.545 2.862 1.00 98.44 122 THR A C 1
ATOM 959 O O . THR A 1 122 ? 14.309 -5.180 1.846 1.00 98.44 122 THR A O 1
ATOM 962 N N . GLU A 1 123 ? 12.500 -6.107 2.805 1.00 98.06 123 GLU A N 1
ATOM 963 C CA . GLU A 1 123 ? 11.819 -6.403 1.542 1.00 98.06 123 GLU A CA 1
ATOM 964 C C . GLU A 1 123 ? 11.452 -5.125 0.767 1.00 98.06 123 GLU A C 1
ATOM 966 O O . GLU A 1 123 ? 11.647 -5.046 -0.450 1.00 98.06 123 GLU A O 1
ATOM 971 N N . ALA A 1 124 ? 11.000 -4.073 1.456 1.00 97.75 124 ALA A N 1
ATOM 972 C CA . ALA A 1 124 ? 10.683 -2.784 0.845 1.00 97.75 124 ALA A CA 1
ATOM 973 C C . ALA A 1 124 ? 11.914 -2.148 0.178 1.00 97.75 124 ALA A C 1
ATOM 975 O O . ALA A 1 124 ? 11.835 -1.680 -0.964 1.00 97.75 124 ALA A O 1
ATOM 976 N N . LYS A 1 125 ? 13.080 -2.178 0.843 1.00 98.44 125 LYS A N 1
ATOM 977 C CA . LYS A 1 125 ? 14.351 -1.698 0.271 1.00 98.44 125 LYS A CA 1
ATOM 978 C C . LYS A 1 125 ? 14.759 -2.512 -0.958 1.00 98.44 125 LYS A C 1
ATOM 980 O O . LYS A 1 125 ? 15.165 -1.921 -1.963 1.00 98.44 125 LYS A O 1
ATOM 985 N N . ARG A 1 126 ? 14.613 -3.842 -0.910 1.00 98.50 126 ARG A N 1
ATOM 986 C CA . ARG A 1 126 ? 14.885 -4.736 -2.048 1.00 98.50 126 ARG A CA 1
ATOM 987 C C . ARG A 1 126 ? 14.018 -4.369 -3.259 1.00 98.50 126 ARG A C 1
ATOM 989 O O . ARG A 1 126 ? 14.554 -4.094 -4.332 1.00 98.50 126 ARG A O 1
ATOM 996 N N . ARG A 1 127 ? 12.697 -4.256 -3.076 1.00 97.81 127 ARG A N 1
ATOM 997 C CA . ARG A 1 127 ? 11.748 -3.862 -4.138 1.00 97.81 127 ARG A CA 1
ATOM 998 C C . ARG A 1 127 ? 12.030 -2.472 -4.696 1.00 97.81 127 ARG A C 1
ATOM 1000 O O . ARG A 1 127 ? 11.956 -2.258 -5.906 1.00 97.81 127 ARG A O 1
ATOM 1007 N N . TYR A 1 128 ? 12.392 -1.518 -3.842 1.00 98.06 128 TYR A N 1
ATOM 1008 C CA . TYR A 1 128 ? 12.764 -0.174 -4.281 1.00 98.06 128 TYR A CA 1
ATOM 1009 C C . TYR A 1 128 ? 14.002 -0.184 -5.193 1.00 98.06 128 TYR A C 1
ATOM 1011 O O . TYR A 1 128 ? 14.025 0.502 -6.222 1.00 98.06 128 TYR A O 1
ATOM 1019 N N . ALA A 1 129 ? 15.012 -0.997 -4.868 1.00 98.38 129 ALA A N 1
ATOM 1020 C CA . ALA A 1 129 ? 16.185 -1.181 -5.718 1.00 98.38 129 ALA A CA 1
ATOM 1021 C C . ALA A 1 129 ? 15.825 -1.819 -7.073 1.00 98.38 129 ALA A C 1
ATOM 1023 O O . ALA A 1 129 ? 16.285 -1.343 -8.116 1.00 98.38 129 ALA A O 1
ATOM 1024 N N . ASP A 1 130 ? 14.954 -2.831 -7.081 1.00 98.06 130 ASP A N 1
ATOM 1025 C CA . ASP A 1 130 ? 14.472 -3.458 -8.317 1.00 98.06 130 ASP A CA 1
ATOM 1026 C C . ASP A 1 130 ? 13.708 -2.458 -9.201 1.00 98.06 130 ASP A C 1
ATOM 1028 O O . ASP A 1 130 ? 13.957 -2.383 -10.407 1.00 98.06 130 ASP A O 1
ATOM 1032 N N . ARG A 1 131 ? 12.863 -1.594 -8.616 1.00 97.44 131 ARG A N 1
ATOM 1033 C CA . ARG A 1 131 ? 12.167 -0.518 -9.350 1.00 97.44 131 ARG A CA 1
ATOM 1034 C C . ARG A 1 131 ? 13.145 0.469 -9.993 1.00 97.44 131 ARG A C 1
ATOM 1036 O O . ARG A 1 131 ? 12.963 0.833 -11.157 1.00 97.44 131 ARG A O 1
ATOM 1043 N N . LYS A 1 132 ? 14.213 0.862 -9.286 1.00 98.19 132 LYS A N 1
ATOM 1044 C CA . LYS A 1 132 ? 15.287 1.698 -9.860 1.00 98.19 132 LYS A CA 1
ATOM 1045 C C . LYS A 1 132 ? 15.968 1.011 -11.041 1.00 98.19 132 LYS A C 1
ATOM 1047 O O . LYS A 1 132 ? 16.165 1.636 -12.085 1.00 98.19 132 LYS A O 1
ATOM 1052 N N . ARG A 1 133 ? 16.301 -0.276 -10.899 1.00 98.38 133 ARG A N 1
ATOM 1053 C CA . ARG A 1 133 ? 16.921 -1.070 -11.968 1.00 98.38 133 ARG A CA 1
ATOM 1054 C C . ARG A 1 133 ? 16.002 -1.162 -13.186 1.00 98.38 133 ARG A C 1
ATOM 1056 O O . ARG A 1 133 ? 16.453 -0.902 -14.297 1.00 98.38 133 ARG A O 1
ATOM 1063 N N . ALA A 1 134 ? 14.716 -1.438 -12.979 1.00 97.62 134 ALA A N 1
ATOM 1064 C CA . ALA A 1 134 ? 13.719 -1.502 -14.043 1.00 97.62 134 ALA A CA 1
ATOM 1065 C C . ALA A 1 134 ? 13.576 -0.167 -14.793 1.00 97.62 134 ALA A C 1
ATOM 1067 O O . ALA A 1 134 ? 13.448 -0.163 -16.015 1.00 97.62 134 ALA A O 1
ATOM 1068 N N . GLY A 1 135 ? 13.631 0.967 -14.086 1.00 97.25 135 GLY A N 1
ATOM 1069 C CA . GLY A 1 135 ? 13.645 2.292 -14.712 1.00 97.25 135 GLY A CA 1
ATOM 1070 C C . GLY A 1 135 ? 14.880 2.514 -15.592 1.00 97.25 135 GLY A C 1
ATOM 1071 O O . GLY A 1 135 ? 14.756 2.977 -16.726 1.00 97.25 135 GLY A O 1
ATOM 1072 N N . LYS A 1 136 ? 16.068 2.120 -15.112 1.00 98.06 136 LYS A N 1
ATOM 1073 C CA . LYS A 1 136 ? 17.312 2.191 -15.897 1.00 98.06 136 LYS A CA 1
ATOM 1074 C C . LYS A 1 136 ? 17.246 1.311 -17.147 1.00 98.06 136 LYS A C 1
ATOM 1076 O O . LYS A 1 136 ? 17.623 1.773 -18.218 1.00 98.06 136 LYS A O 1
ATOM 1081 N N . LEU A 1 137 ? 16.756 0.078 -17.014 1.00 98.31 137 LEU A N 1
ATOM 1082 C CA . LEU A 1 137 ? 16.595 -0.849 -18.138 1.00 98.31 137 LEU A CA 1
ATOM 1083 C C . LEU A 1 137 ? 15.637 -0.287 -19.189 1.00 98.31 137 LEU A C 1
ATOM 1085 O O . LEU A 1 137 ? 16.013 -0.226 -20.351 1.00 98.31 137 LEU A O 1
ATOM 1089 N N . ARG A 1 138 ? 14.461 0.211 -18.783 1.00 98.06 138 ARG A N 1
ATOM 1090 C CA . ARG A 1 138 ? 13.511 0.862 -19.700 1.00 98.06 138 ARG A CA 1
ATOM 1091 C C . ARG A 1 138 ? 14.157 2.009 -20.471 1.00 98.06 138 ARG A C 1
ATOM 1093 O O . ARG A 1 138 ? 14.038 2.062 -21.685 1.00 98.06 138 ARG A O 1
ATOM 1100 N N . ARG A 1 139 ? 14.905 2.878 -19.782 1.00 98.00 139 ARG A N 1
ATOM 1101 C CA . ARG A 1 139 ? 15.640 3.973 -20.430 1.00 98.00 139 ARG A CA 1
ATOM 1102 C C . ARG A 1 139 ? 16.662 3.463 -21.453 1.00 98.00 139 ARG A C 1
ATOM 1104 O O . ARG A 1 139 ? 16.768 4.046 -22.522 1.00 98.00 139 ARG A O 1
ATOM 1111 N N . LEU A 1 140 ? 17.432 2.424 -21.119 1.00 97.94 140 LEU A N 1
ATOM 1112 C CA . LEU A 1 140 ? 18.425 1.836 -22.028 1.00 97.94 140 LEU A CA 1
ATOM 1113 C C . LEU A 1 140 ? 17.769 1.203 -23.257 1.00 97.94 140 LEU A C 1
ATOM 1115 O O . LEU A 1 140 ? 18.235 1.450 -24.359 1.00 97.94 140 LEU A O 1
ATOM 1119 N N . ILE A 1 141 ? 16.683 0.450 -23.064 1.00 97.75 141 ILE A N 1
ATOM 1120 C CA . ILE A 1 141 ? 15.895 -0.150 -24.148 1.00 97.75 141 ILE A CA 1
ATOM 1121 C C . ILE A 1 141 ? 15.431 0.941 -25.115 1.00 97.75 141 ILE A C 1
ATOM 1123 O O . IL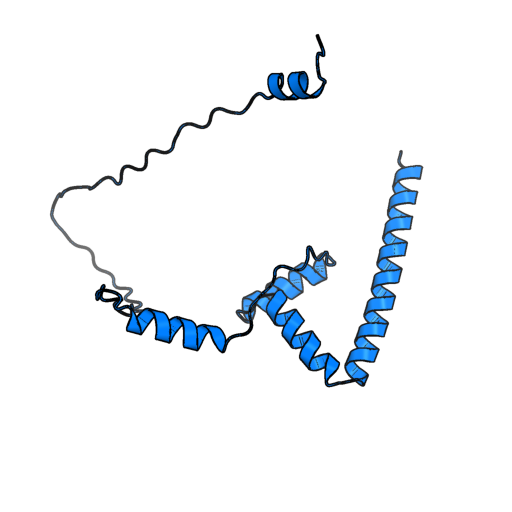E A 1 141 ? 15.749 0.879 -26.294 1.00 97.75 141 ILE A O 1
ATOM 1127 N N . THR A 1 142 ? 14.805 2.008 -24.608 1.00 98.00 142 THR A N 1
ATOM 1128 C CA . THR A 1 142 ? 14.356 3.129 -25.448 1.00 98.00 142 THR A CA 1
ATOM 1129 C C . THR A 1 142 ? 15.497 3.817 -26.206 1.00 98.00 142 THR A C 1
ATOM 1131 O O . THR A 1 142 ? 15.271 4.300 -27.305 1.00 98.00 142 THR A O 1
ATOM 1134 N N . MET A 1 143 ? 16.715 3.871 -25.652 1.00 96.25 143 MET A N 1
ATOM 1135 C CA . MET A 1 143 ? 17.878 4.446 -26.351 1.00 96.25 143 MET A CA 1
ATOM 1136 C C . MET A 1 143 ? 18.462 3.530 -27.436 1.00 96.25 143 MET A C 1
ATOM 1138 O O . MET A 1 143 ? 19.213 4.020 -28.269 1.00 96.25 143 MET A O 1
ATOM 1142 N N . LEU A 1 144 ? 18.195 2.222 -27.387 1.00 95.69 144 LEU A N 1
ATOM 1143 C CA . LEU A 1 144 ? 18.665 1.250 -28.382 1.00 95.69 144 LEU A CA 1
ATOM 1144 C C . LEU A 1 144 ? 17.614 0.965 -29.463 1.00 95.69 144 LEU A C 1
ATOM 1146 O O . LEU A 1 144 ? 17.977 0.610 -30.579 1.00 95.69 144 LEU A O 1
ATOM 1150 N N . GLU A 1 145 ? 16.329 1.066 -29.113 1.00 92.62 145 GLU A N 1
ATOM 1151 C CA . GLU A 1 145 ? 15.193 0.863 -30.023 1.00 92.62 145 GLU A CA 1
ATOM 1152 C C . GLU A 1 145 ? 14.796 2.129 -30.799 1.00 92.62 145 GLU A C 1
ATOM 1154 O O . GLU A 1 145 ? 14.098 2.018 -31.807 1.00 92.62 145 GLU A O 1
ATOM 1159 N N . GLY A 1 146 ? 15.190 3.313 -30.314 1.00 65.75 146 GLY A N 1
ATOM 1160 C CA . GLY A 1 146 ? 14.960 4.611 -30.961 1.00 65.75 146 GLY A CA 1
ATOM 1161 C C . GLY A 1 146 ? 16.115 5.038 -31.851 1.00 65.75 146 GLY A C 1
ATOM 1162 O O . GLY A 1 146 ? 15.827 5.727 -32.854 1.00 65.75 146 GLY A O 1
#

pLDDT: mean 80.44, std 20.51, range [34.09, 98.5]

Secondary structure (DSSP, 8-state):
----HHHHHHHT-----PPPPP---------------------------------HHHHHHHHHHHTTSPPP---------HHHHHHHHHHHHHTT--HHHHHHHHHHHHHT-HHHHHHHHHHHHHHHHHHHHHHHHHHHHHHHH-

Radius of gyration: 28.46 Å; chains: 1; bounding box: 74×60×51 Å

Sequence (146 aa):
MSDSVLDRIRQNRQRPAVPARDNTLISRVQQPEAPQSLDVVETLPEAQVSAAPLTNDALEDLKAELAKIPETNRHSAIVLEKELDQSLTRYCKDNRITIEVFLEAAWVHTNANPKAMEEILTEAKRRYADRKRAGKLRRLITMLEG

Foldseek 3Di:
DDPDPVVVVVVPDPDPDDDDDDPDDPPDDDDDDDDDDDDDDPDDPPPPPPPDPPDPVNVVVVVVVVVVDDDDDDDDDDDDDPVCVVVLCVVCVVVVHDSVVVVVVVCVVVVVPVVSVVVVVVVVVVVVVVVVVVVVVVVVCVVVVD